Protein AF-A0A3B9C699-F1 (afdb_monomer_lite)

Sequence (69 aa):
MINNPSRSYCDGKLTSVDLFEGSLINANLTGINLTRADLLKTFLNGAKLENVIFCMTRMPNGTEDNSGC

pLDDT: mean 75.04, std 18.96, range [42.34, 93.0]

Structure (mmCIF, N/CA/C/O backbone):
data_AF-A0A3B9C699-F1
#
_entry.id   AF-A0A3B9C699-F1
#
loop_
_atom_site.group_PDB
_atom_site.id
_atom_site.type_symbol
_atom_site.label_atom_id
_atom_site.label_alt_id
_atom_site.label_comp_id
_atom_site.label_asym_id
_atom_site.label_entity_id
_atom_site.label_seq_id
_atom_site.pdbx_PDB_ins_code
_atom_site.Cartn_x
_atom_site.Cartn_y
_atom_site.Cartn_z
_atom_site.occupancy
_atom_site.B_iso_or_equiv
_atom_site.auth_seq_id
_atom_site.auth_comp_id
_atom_site.auth_asym_id
_atom_site.auth_atom_id
_atom_site.pdbx_PDB_model_num
ATOM 1 N N . MET A 1 1 ? -21.704 -40.015 -2.255 1.00 46.50 1 MET A N 1
ATOM 2 C CA . MET A 1 1 ? -20.830 -39.242 -1.347 1.00 46.50 1 MET A CA 1
ATOM 3 C C . MET A 1 1 ? -20.265 -38.072 -2.131 1.00 46.50 1 MET A C 1
ATOM 5 O O . MET A 1 1 ? -19.260 -38.235 -2.801 1.00 46.50 1 MET A O 1
ATOM 9 N N . ILE A 1 2 ? -20.937 -36.924 -2.129 1.00 50.38 2 ILE A N 1
ATOM 10 C CA . ILE A 1 2 ? -20.344 -35.679 -2.629 1.00 50.38 2 ILE A CA 1
ATOM 11 C C . ILE A 1 2 ? -20.641 -34.638 -1.557 1.00 50.38 2 ILE A C 1
ATOM 13 O O . ILE A 1 2 ? -21.671 -33.974 -1.565 1.00 50.38 2 ILE A O 1
ATOM 17 N N . ASN A 1 3 ? -19.755 -34.596 -0.565 1.00 47.19 3 ASN A N 1
ATOM 18 C CA . ASN A 1 3 ? -19.636 -33.463 0.336 1.00 47.19 3 ASN A CA 1
ATOM 19 C C . ASN A 1 3 ? -19.064 -32.320 -0.498 1.00 47.19 3 ASN A C 1
ATOM 21 O O . ASN A 1 3 ? -17.848 -32.217 -0.631 1.00 47.19 3 ASN A O 1
ATOM 25 N N . ASN A 1 4 ? -19.918 -31.497 -1.093 1.00 47.94 4 ASN A N 1
ATOM 26 C CA . ASN A 1 4 ? -19.479 -30.188 -1.540 1.00 47.94 4 ASN A CA 1
ATOM 27 C C . ASN A 1 4 ? -20.075 -29.186 -0.556 1.00 47.94 4 ASN A C 1
ATOM 29 O O . ASN A 1 4 ? -21.214 -28.760 -0.752 1.00 47.94 4 ASN A O 1
ATOM 33 N N . PRO A 1 5 ? -19.396 -28.892 0.570 1.00 51.09 5 PRO A N 1
ATOM 34 C CA . PRO A 1 5 ? -19.850 -27.802 1.398 1.00 51.09 5 PRO A CA 1
ATOM 35 C C . PRO A 1 5 ? -19.771 -26.576 0.502 1.00 51.09 5 PRO A C 1
ATOM 37 O O . PRO A 1 5 ? -18.702 -26.250 -0.016 1.00 51.09 5 PRO A O 1
ATOM 40 N N . SER A 1 6 ? -20.908 -25.920 0.305 1.00 53.81 6 SER A N 1
ATOM 41 C CA . SER A 1 6 ? -20.992 -24.534 -0.126 1.00 53.81 6 SER A CA 1
ATOM 42 C C . SER A 1 6 ? -20.228 -23.709 0.905 1.00 53.81 6 SER A C 1
ATOM 44 O O . SER A 1 6 ? -20.798 -23.111 1.815 1.00 53.81 6 SER A O 1
ATOM 46 N N . ARG A 1 7 ? -18.899 -23.774 0.839 1.00 50.38 7 ARG A N 1
ATOM 47 C CA . ARG A 1 7 ? -17.986 -23.023 1.672 1.00 50.38 7 ARG A CA 1
ATOM 48 C C . ARG A 1 7 ? -18.030 -21.642 1.061 1.00 50.38 7 ARG A C 1
ATOM 50 O O . ARG A 1 7 ? -17.234 -21.296 0.196 1.00 50.38 7 ARG A O 1
ATOM 57 N N . SER A 1 8 ? -19.050 -20.899 1.476 1.00 52.53 8 SER A N 1
ATOM 58 C CA . SER A 1 8 ? -19.050 -19.451 1.431 1.00 52.53 8 SER A CA 1
ATOM 59 C C . SER A 1 8 ? -17.864 -19.024 2.280 1.00 52.53 8 SER A C 1
ATOM 61 O O . SER A 1 8 ? -17.981 -18.772 3.476 1.00 52.53 8 SER A O 1
ATOM 63 N N . TYR A 1 9 ? -16.683 -19.052 1.674 1.00 48.69 9 TYR A N 1
ATOM 64 C CA . TYR A 1 9 ? -15.560 -18.308 2.176 1.00 48.69 9 TYR A CA 1
ATOM 65 C C . TYR A 1 9 ? -15.938 -16.856 1.923 1.00 48.69 9 TYR A C 1
ATOM 67 O O . TYR A 1 9 ? -15.630 -16.274 0.888 1.00 48.69 9 TYR A O 1
ATOM 75 N N . CYS A 1 10 ? -16.625 -16.274 2.901 1.00 46.06 10 CYS A N 1
ATOM 76 C CA . CYS A 1 10 ? -16.512 -14.856 3.182 1.00 46.06 10 CYS A CA 1
ATOM 77 C C . CYS A 1 10 ? -15.092 -14.599 3.716 1.00 46.06 10 CYS A C 1
ATOM 79 O O . CYS A 1 10 ? -14.924 -14.029 4.788 1.00 46.06 10 CYS A O 1
ATOM 81 N N . ASP A 1 11 ? -14.055 -15.054 3.000 1.00 45.59 11 ASP A N 1
ATOM 82 C CA . ASP A 1 11 ? -12.796 -14.335 3.050 1.00 45.59 11 ASP A CA 1
ATOM 83 C C . ASP A 1 11 ? -13.185 -12.956 2.553 1.00 45.59 11 ASP A C 1
ATOM 85 O O . ASP A 1 11 ? -13.766 -12.850 1.471 1.00 45.59 11 ASP A O 1
ATOM 89 N N . GLY A 1 12 ? -12.970 -11.932 3.375 1.00 42.34 12 GLY A N 1
ATOM 90 C CA . GLY A 1 12 ? -13.177 -10.524 3.047 1.00 42.34 12 GLY A CA 1
ATOM 91 C C . GLY A 1 12 ? -12.242 -10.093 1.922 1.00 42.34 12 GLY A C 1
ATOM 92 O O . GLY A 1 12 ? -11.384 -9.236 2.089 1.00 42.34 12 GLY A O 1
ATOM 93 N N . LYS A 1 13 ? -12.395 -10.739 0.771 1.00 44.12 13 LYS A N 1
ATOM 94 C CA . LYS A 1 13 ? -11.720 -10.525 -0.482 1.00 44.12 13 LYS A CA 1
ATOM 95 C C . LYS A 1 13 ? -12.347 -9.292 -1.099 1.00 44.12 13 LYS A C 1
ATOM 97 O O . LYS A 1 13 ? -13.115 -9.360 -2.050 1.00 44.12 13 LYS A O 1
ATOM 102 N N . LEU A 1 14 ? -11.881 -8.143 -0.638 1.00 44.84 14 LEU A N 1
ATOM 103 C CA . LEU A 1 14 ? -11.708 -6.989 -1.514 1.00 44.84 14 LEU A CA 1
ATOM 104 C C . LEU A 1 14 ? -10.569 -7.259 -2.533 1.00 44.84 14 LEU A C 1
ATOM 106 O O . LEU A 1 14 ? -9.841 -6.350 -2.905 1.00 44.84 14 LEU A O 1
ATOM 110 N N . THR A 1 15 ? -10.365 -8.506 -2.995 1.00 46.06 15 THR A N 1
ATOM 111 C CA . THR A 1 15 ? -9.185 -8.919 -3.788 1.00 46.06 15 THR A CA 1
ATOM 112 C C . THR A 1 15 ? -9.212 -8.519 -5.248 1.00 46.06 15 THR A C 1
ATOM 114 O O . THR A 1 15 ? -8.414 -9.006 -6.0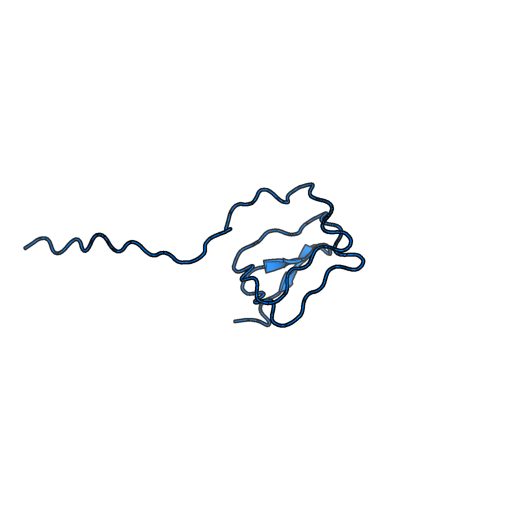38 1.00 46.06 15 THR A O 1
ATOM 117 N N . SER A 1 16 ? -10.111 -7.641 -5.637 1.00 44.91 16 SER A N 1
ATOM 118 C CA . SER A 1 16 ? -10.014 -6.931 -6.906 1.00 44.91 16 SER A CA 1
ATOM 119 C C . SER A 1 16 ? -10.865 -5.685 -6.787 1.00 44.91 16 SER A C 1
ATOM 121 O O . SER A 1 16 ? -11.742 -5.439 -7.607 1.00 44.91 16 SER A O 1
ATOM 123 N N . VAL A 1 17 ? -10.657 -4.888 -5.735 1.00 44.78 17 VAL A N 1
ATOM 124 C CA . VAL A 1 17 ? -10.834 -3.465 -6.004 1.00 44.78 17 VAL A CA 1
ATOM 125 C C . VAL A 1 17 ? -9.675 -3.160 -6.938 1.00 44.78 17 VAL A C 1
ATOM 127 O O . VAL A 1 17 ? -8.524 -3.191 -6.506 1.00 44.78 17 VAL A O 1
ATOM 130 N N . ASP A 1 18 ? -9.978 -2.999 -8.226 1.00 45.16 18 ASP A N 1
ATOM 131 C CA . ASP A 1 18 ? -9.099 -2.381 -9.212 1.00 45.16 18 ASP A CA 1
ATOM 132 C C . ASP A 1 18 ? -8.773 -0.970 -8.705 1.00 45.16 18 ASP A C 1
ATOM 134 O O . ASP A 1 18 ? -9.282 0.044 -9.169 1.00 45.16 18 ASP A O 1
ATOM 138 N N . LEU A 1 19 ? -7.915 -0.896 -7.691 1.00 50.28 19 LEU A N 1
ATOM 139 C CA . LEU A 1 19 ? -7.278 0.322 -7.217 1.00 50.28 19 LEU A CA 1
ATOM 140 C C . LEU A 1 19 ? -6.138 0.694 -8.167 1.00 50.28 19 LEU A C 1
ATOM 142 O O . LEU A 1 19 ? -5.328 1.543 -7.825 1.00 50.28 19 LEU A O 1
ATOM 146 N N . PHE A 1 20 ? -6.085 0.077 -9.354 1.00 47.22 20 PHE A N 1
ATOM 147 C CA . PHE A 1 20 ? -4.993 0.127 -10.319 1.00 47.22 20 PHE A CA 1
ATOM 148 C C . PHE A 1 20 ? -4.632 1.551 -10.760 1.00 47.22 20 PHE A C 1
ATOM 150 O O . PHE A 1 20 ? -3.536 1.783 -11.255 1.00 47.22 20 PHE A O 1
ATOM 157 N N . GLU A 1 21 ? -5.516 2.519 -10.518 1.00 50.59 21 GLU A N 1
ATOM 158 C CA . GLU A 1 21 ? -5.260 3.951 -10.708 1.00 50.59 21 GLU A CA 1
ATOM 159 C C . GLU A 1 21 ? -5.896 4.805 -9.589 1.00 50.59 21 GLU A C 1
ATOM 161 O O . GLU A 1 21 ? -6.127 6.006 -9.732 1.00 50.59 21 GLU A O 1
ATOM 166 N N . GLY A 1 22 ? -6.211 4.177 -8.452 1.00 55.31 22 GLY A N 1
ATOM 167 C CA . GLY A 1 22 ? -6.891 4.792 -7.322 1.00 55.31 22 GLY A CA 1
ATOM 168 C C . GLY A 1 22 ? -5.928 5.603 -6.464 1.00 55.31 22 GLY A C 1
ATOM 169 O O . GLY A 1 22 ? -5.024 5.066 -5.823 1.00 55.31 22 GLY A O 1
ATOM 170 N N . SER A 1 23 ? -6.138 6.914 -6.407 1.00 66.69 23 SER A N 1
ATOM 171 C CA . SER A 1 23 ? -5.491 7.757 -5.408 1.00 66.69 23 SER A CA 1
ATOM 172 C C . SER A 1 23 ? -6.027 7.390 -4.020 1.00 66.69 23 SER A C 1
ATOM 174 O O . SER A 1 23 ? -7.133 7.778 -3.653 1.00 66.69 23 SER A O 1
ATOM 176 N N . LEU A 1 24 ? -5.249 6.632 -3.245 1.00 77.81 24 LEU A N 1
ATOM 177 C CA . LEU A 1 24 ? -5.527 6.305 -1.839 1.00 77.81 24 LEU A CA 1
ATOM 178 C C . LEU A 1 24 ? -4.976 7.385 -0.896 1.00 77.81 24 LEU A C 1
ATOM 180 O O . LEU A 1 24 ? -4.712 7.135 0.282 1.00 77.81 24 LEU A O 1
ATOM 184 N N . ILE A 1 25 ? -4.783 8.599 -1.412 1.00 81.44 25 ILE A N 1
ATOM 185 C CA . ILE A 1 25 ? -4.264 9.725 -0.647 1.00 81.44 25 ILE A CA 1
ATOM 186 C C . ILE A 1 25 ? -5.235 10.022 0.499 1.00 81.44 25 ILE A C 1
ATOM 188 O O . ILE A 1 25 ? -6.427 10.227 0.276 1.00 81.44 2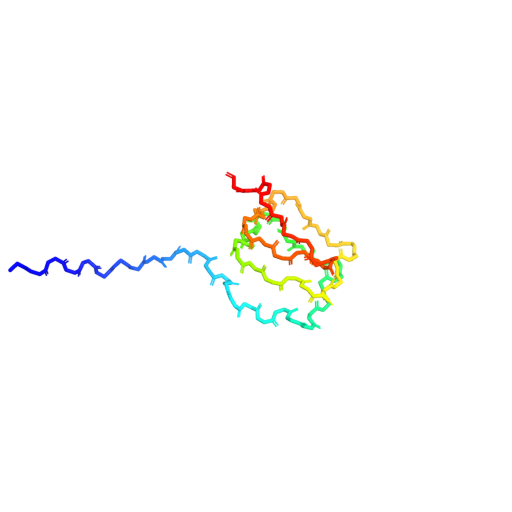5 ILE A O 1
ATOM 192 N N . ASN A 1 26 ? -4.723 10.040 1.732 1.00 83.81 26 ASN A N 1
ATOM 193 C CA . ASN A 1 26 ? -5.511 10.182 2.966 1.00 83.81 26 ASN A CA 1
ATOM 194 C C . ASN A 1 26 ? -6.585 9.096 3.201 1.00 83.81 26 ASN A C 1
ATOM 196 O O . ASN A 1 26 ? -7.472 9.285 4.037 1.00 83.81 26 ASN A O 1
ATOM 200 N N . ALA A 1 27 ? -6.528 7.957 2.501 1.00 84.56 27 ALA A N 1
ATOM 201 C CA . ALA A 1 27 ? -7.462 6.858 2.726 1.00 84.56 27 ALA A CA 1
ATOM 202 C C . ALA A 1 27 ? -7.236 6.218 4.103 1.00 84.56 27 ALA A C 1
ATOM 204 O O . ALA A 1 27 ? -6.102 6.031 4.546 1.00 84.56 27 ALA A O 1
ATOM 205 N N . ASN A 1 28 ? -8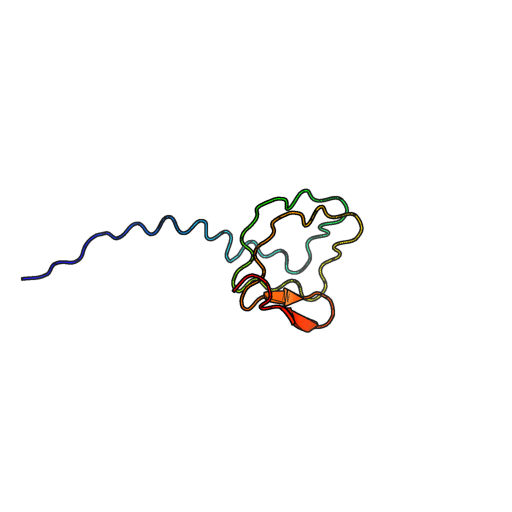.318 5.845 4.784 1.00 86.06 28 ASN A N 1
ATOM 206 C CA . ASN A 1 28 ? -8.223 5.057 6.005 1.00 86.06 28 ASN A CA 1
ATOM 207 C C . ASN A 1 28 ? -8.232 3.564 5.653 1.00 86.06 28 ASN A C 1
ATOM 209 O O . ASN A 1 28 ? -9.291 3.028 5.330 1.00 86.06 28 ASN A O 1
ATOM 213 N N . LEU A 1 29 ? -7.067 2.916 5.710 1.00 86.50 29 LEU A N 1
ATOM 214 C CA . LEU A 1 29 ? -6.914 1.487 5.441 1.00 86.50 29 LEU A CA 1
ATOM 215 C C . LEU A 1 29 ? -6.739 0.675 6.733 1.00 86.50 29 LEU A C 1
ATOM 217 O O . LEU A 1 29 ? -6.372 -0.493 6.670 1.00 86.50 29 LEU A O 1
ATOM 221 N N . THR A 1 30 ? -7.006 1.257 7.906 1.00 89.00 30 THR A N 1
ATOM 222 C CA . THR A 1 30 ? -6.768 0.589 9.188 1.00 89.00 30 THR A CA 1
ATOM 223 C C . THR A 1 30 ? -7.488 -0.764 9.27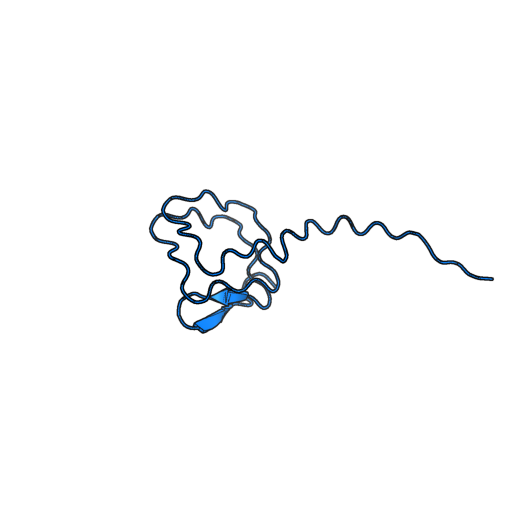2 1.00 89.00 30 THR A C 1
ATOM 225 O O . THR A 1 30 ? -8.707 -0.834 9.118 1.00 89.00 30 THR A O 1
ATOM 228 N N . GLY A 1 31 ? -6.738 -1.839 9.536 1.00 87.19 31 GLY A N 1
ATOM 229 C CA . GLY A 1 31 ? -7.271 -3.203 9.663 1.00 87.19 31 GLY A CA 1
ATOM 230 C C . GLY A 1 31 ? -7.630 -3.902 8.345 1.00 87.19 31 GLY A C 1
ATOM 231 O O . GLY A 1 31 ? -8.236 -4.974 8.375 1.00 87.19 31 GLY A O 1
ATOM 232 N N . ILE A 1 32 ? -7.307 -3.317 7.187 1.00 88.50 32 ILE A N 1
ATOM 233 C CA . ILE A 1 32 ? -7.618 -3.926 5.888 1.00 88.50 32 ILE A CA 1
ATOM 234 C C . ILE A 1 32 ? -6.661 -5.080 5.587 1.00 88.50 32 ILE A C 1
ATOM 236 O O . ILE A 1 32 ? -5.455 -5.001 5.815 1.00 88.50 32 ILE A O 1
ATOM 240 N N . ASN A 1 33 ? -7.208 -6.146 5.005 1.00 87.31 33 ASN A N 1
ATOM 241 C CA . ASN A 1 33 ? -6.424 -7.231 4.444 1.00 87.31 33 ASN A CA 1
ATOM 242 C C . ASN A 1 33 ? -6.167 -6.994 2.950 1.00 87.31 33 ASN A C 1
ATOM 244 O O . ASN A 1 33 ? -7.087 -7.083 2.137 1.00 87.31 33 ASN A O 1
ATOM 248 N N . LEU A 1 34 ? -4.911 -6.709 2.601 1.00 88.19 34 LEU A N 1
ATOM 249 C CA . LEU A 1 34 ? -4.448 -6.497 1.230 1.00 88.19 34 LEU A CA 1
ATOM 250 C C . LEU A 1 34 ? -3.724 -7.725 0.670 1.00 88.19 34 LEU A C 1
ATOM 252 O O . LEU A 1 34 ? -2.947 -7.611 -0.270 1.00 88.19 34 LEU A O 1
ATOM 256 N N . THR A 1 35 ? -3.992 -8.920 1.203 1.00 89.06 35 THR A N 1
ATOM 257 C CA . THR A 1 35 ? -3.352 -10.147 0.725 1.00 89.06 35 THR A CA 1
ATOM 258 C C . THR A 1 35 ? -3.549 -10.324 -0.784 1.00 89.06 35 THR A C 1
ATOM 260 O O . THR A 1 35 ? -4.683 -10.389 -1.262 1.00 89.06 35 THR A O 1
ATOM 263 N N . ARG A 1 36 ? -2.443 -10.452 -1.528 1.00 88.69 36 ARG A N 1
ATOM 264 C CA . ARG A 1 36 ? -2.385 -10.530 -2.999 1.00 88.69 36 ARG A CA 1
ATOM 265 C C . ARG A 1 36 ? -2.891 -9.282 -3.730 1.00 88.69 36 ARG A C 1
ATOM 267 O O . ARG A 1 36 ? -3.278 -9.385 -4.893 1.00 88.69 36 ARG A O 1
ATOM 274 N N . ALA A 1 37 ? -2.911 -8.123 -3.073 1.00 86.62 37 ALA A N 1
ATOM 275 C CA . ALA A 1 37 ? -3.258 -6.867 -3.723 1.00 86.62 37 ALA A CA 1
ATOM 276 C C . ALA A 1 37 ? -2.104 -6.344 -4.587 1.00 86.62 37 ALA A C 1
ATOM 278 O O . ALA A 1 37 ? -0.925 -6.574 -4.308 1.00 86.62 37 ALA A O 1
ATOM 279 N N . ASP A 1 38 ? -2.465 -5.601 -5.628 1.00 88.12 38 ASP A N 1
ATOM 280 C CA . ASP A 1 38 ? -1.527 -4.899 -6.490 1.00 88.12 38 ASP A CA 1
ATOM 281 C C . ASP A 1 38 ? -1.708 -3.393 -6.313 1.00 88.12 38 ASP A C 1
ATOM 283 O O . ASP A 1 38 ? -2.707 -2.810 -6.729 1.00 88.12 38 ASP A O 1
ATOM 287 N N . LEU A 1 39 ? -0.743 -2.781 -5.639 1.00 86.38 39 LEU A N 1
ATOM 288 C CA . LEU A 1 39 ? -0.677 -1.353 -5.357 1.00 86.38 39 LEU A CA 1
ATOM 289 C C . LEU A 1 39 ? 0.301 -0.647 -6.305 1.00 86.38 39 LEU A C 1
ATOM 291 O O . LEU A 1 39 ? 0.657 0.510 -6.065 1.00 86.38 39 LEU A O 1
ATOM 295 N N . LEU A 1 40 ? 0.765 -1.299 -7.379 1.00 87.31 40 LEU A N 1
ATOM 296 C CA . LEU A 1 40 ? 1.653 -0.664 -8.348 1.00 87.31 40 LEU A CA 1
ATOM 297 C C . LEU A 1 40 ? 1.011 0.629 -8.878 1.00 87.31 40 LEU A C 1
ATOM 299 O O . LEU A 1 40 ? -0.140 0.630 -9.297 1.00 87.31 40 LEU A O 1
ATOM 303 N N . LYS A 1 41 ? 1.766 1.736 -8.864 1.00 84.69 41 LYS A N 1
ATOM 304 C CA . LYS A 1 41 ? 1.298 3.086 -9.245 1.00 84.69 41 LYS A CA 1
ATOM 305 C C . LYS A 1 41 ? 0.183 3.691 -8.369 1.00 84.69 41 LYS A C 1
ATOM 307 O O . LYS A 1 41 ? -0.308 4.765 -8.713 1.00 84.69 41 LYS A O 1
ATOM 312 N N . THR A 1 42 ? -0.180 3.102 -7.226 1.00 85.31 42 THR A N 1
ATOM 313 C CA . THR A 1 42 ? -1.065 3.790 -6.263 1.00 85.31 42 THR A CA 1
ATOM 314 C C . THR A 1 42 ? -0.310 4.809 -5.417 1.00 85.31 42 THR A C 1
ATOM 316 O O . THR A 1 42 ? 0.843 4.619 -5.030 1.00 85.31 42 THR A O 1
ATOM 319 N N . PHE A 1 43 ? -0.991 5.905 -5.085 1.00 85.38 43 PHE A N 1
ATOM 320 C CA . PHE A 1 43 ? -0.474 6.918 -4.171 1.00 85.38 43 PHE A CA 1
ATOM 321 C C . PHE A 1 43 ? -1.048 6.694 -2.772 1.00 85.38 43 PHE A C 1
ATOM 323 O O . PHE A 1 43 ? -2.226 6.946 -2.539 1.00 85.38 43 PHE A O 1
ATOM 330 N N . LEU A 1 44 ? -0.199 6.262 -1.836 1.00 83.00 44 LEU A N 1
ATOM 331 C CA . LEU A 1 44 ? -0.546 6.044 -0.422 1.00 83.00 44 LEU A CA 1
ATOM 332 C C . LEU A 1 44 ? -0.201 7.249 0.474 1.00 83.00 44 LEU A C 1
ATOM 334 O O . LEU A 1 44 ? -0.154 7.123 1.695 1.00 83.00 44 LEU A O 1
ATOM 338 N N . ASN A 1 45 ? 0.089 8.422 -0.101 1.00 86.50 45 ASN A N 1
ATOM 339 C CA . ASN A 1 45 ? 0.492 9.599 0.676 1.00 86.50 45 ASN A CA 1
ATOM 340 C C . ASN A 1 45 ? -0.599 9.975 1.695 1.00 86.50 45 ASN A C 1
ATOM 342 O O . ASN A 1 45 ? -1.734 10.259 1.321 1.00 86.50 45 ASN A O 1
ATOM 346 N N . GLY A 1 46 ? -0.261 9.960 2.985 1.00 85.88 46 GLY A N 1
ATOM 347 C CA . GLY A 1 46 ? -1.211 10.242 4.067 1.00 85.88 46 GLY A CA 1
ATOM 348 C C . GLY A 1 46 ? -2.223 9.126 4.356 1.00 85.88 46 GLY A C 1
ATOM 349 O O . GLY A 1 46 ? -3.086 9.314 5.212 1.00 85.88 46 GLY A O 1
ATOM 350 N N . ALA A 1 47 ? -2.146 7.973 3.682 1.00 88.94 47 ALA A N 1
ATOM 351 C CA . ALA A 1 47 ? -3.003 6.834 3.989 1.00 88.94 47 ALA A CA 1
ATOM 352 C C . ALA A 1 47 ? -2.709 6.292 5.399 1.00 88.94 47 ALA A C 1
ATOM 354 O O . ALA A 1 47 ? -1.551 6.188 5.811 1.00 88.94 47 ALA A O 1
ATOM 355 N N . LYS A 1 48 ? -3.754 5.914 6.139 1.00 90.69 48 LYS A N 1
ATOM 356 C CA . LYS A 1 48 ? -3.609 5.240 7.436 1.00 90.69 48 LYS A CA 1
ATOM 357 C C . LYS A 1 48 ? -3.435 3.746 7.203 1.00 90.69 48 LYS A C 1
ATOM 359 O O . LYS A 1 48 ? -4.374 3.097 6.755 1.00 90.69 48 LYS A O 1
ATOM 364 N N . LEU A 1 49 ? -2.250 3.219 7.507 1.00 86.75 49 LEU A N 1
ATOM 365 C CA . LEU A 1 49 ? -1.876 1.813 7.288 1.00 86.75 49 LEU A CA 1
ATOM 366 C C . LEU A 1 49 ? -1.784 0.997 8.590 1.00 86.75 49 LEU A C 1
ATOM 368 O O . LEU A 1 49 ? -1.113 -0.029 8.650 1.00 86.75 49 LEU A O 1
ATOM 372 N N . GLU A 1 50 ? -2.430 1.455 9.659 1.00 92.00 50 GLU A N 1
ATOM 373 C CA . GLU A 1 50 ? -2.377 0.784 10.960 1.00 92.00 50 GLU A CA 1
ATOM 374 C C . GLU A 1 50 ? -3.049 -0.597 10.895 1.00 92.00 50 GLU A C 1
ATOM 376 O O . GLU A 1 50 ? -4.182 -0.722 10.439 1.00 92.00 50 GLU A O 1
ATOM 381 N N . ASN A 1 51 ? -2.381 -1.647 11.380 1.00 91.06 51 ASN A N 1
ATOM 382 C CA . ASN A 1 51 ? -2.89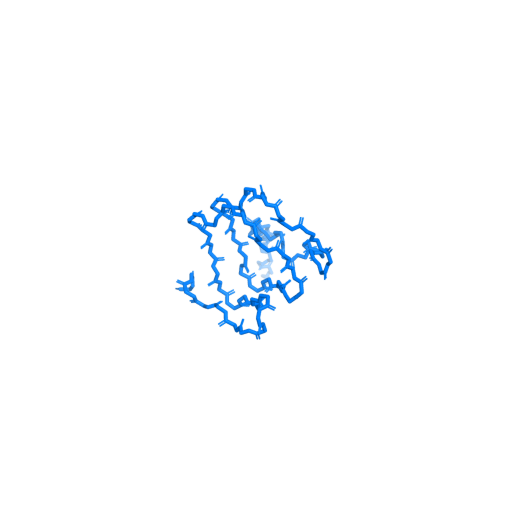6 -3.026 11.353 1.00 91.06 51 ASN A CA 1
ATOM 383 C C . ASN A 1 51 ? -3.311 -3.527 9.952 1.00 91.06 51 ASN A C 1
ATOM 385 O O . ASN A 1 51 ? -4.184 -4.388 9.844 1.00 91.06 51 ASN A O 1
ATOM 389 N N . VAL A 1 52 ? -2.728 -2.987 8.877 1.00 90.88 52 VAL A N 1
ATOM 390 C CA . VAL A 1 52 ? -2.931 -3.524 7.525 1.00 90.88 52 VAL A CA 1
ATOM 391 C C . VAL A 1 52 ? -2.173 -4.837 7.377 1.00 90.88 52 VAL A C 1
ATOM 393 O O . VAL A 1 52 ? -1.017 -4.945 7.782 1.00 90.88 52 VAL A O 1
ATOM 396 N N . ILE A 1 53 ? -2.817 -5.828 6.764 1.00 91.44 53 ILE A N 1
ATOM 397 C CA . ILE A 1 53 ? -2.186 -7.107 6.435 1.00 91.44 53 ILE A CA 1
ATOM 398 C C . ILE A 1 53 ? -1.659 -7.033 5.002 1.00 91.44 53 ILE A C 1
ATOM 400 O O . ILE A 1 53 ? -2.444 -7.025 4.050 1.00 91.44 53 ILE A O 1
ATOM 404 N N . PHE A 1 54 ? -0.334 -7.017 4.863 1.00 89.75 54 PHE A N 1
ATOM 405 C CA . PHE A 1 54 ? 0.373 -7.123 3.587 1.00 89.75 54 PHE A CA 1
ATOM 406 C C . PHE A 1 54 ? 0.943 -8.534 3.423 1.00 89.75 54 PHE A C 1
ATOM 408 O O . PHE A 1 54 ? 1.976 -8.865 3.995 1.00 89.75 54 PHE A O 1
ATOM 415 N N . CYS A 1 55 ? 0.268 -9.391 2.663 1.00 92.31 55 CYS A N 1
ATOM 416 C CA . CYS A 1 55 ? 0.776 -10.727 2.348 1.00 92.31 55 CYS A CA 1
ATOM 417 C C . CYS A 1 55 ? 0.726 -10.933 0.835 1.00 92.31 55 CYS A C 1
ATOM 419 O O . CYS A 1 55 ? -0.320 -10.749 0.221 1.00 92.31 55 CYS A O 1
ATOM 421 N N . MET A 1 56 ? 1.842 -11.255 0.192 1.00 92.25 56 MET A N 1
ATOM 422 C CA . MET A 1 56 ? 1.975 -11.326 -1.270 1.00 92.25 56 MET A CA 1
ATOM 423 C C . MET A 1 56 ? 1.502 -10.038 -1.974 1.00 92.25 56 MET A C 1
ATOM 425 O O . MET A 1 56 ? 0.881 -10.099 -3.032 1.00 92.25 56 MET A O 1
ATOM 429 N N . THR A 1 57 ? 1.694 -8.870 -1.351 1.00 91.31 57 THR A N 1
ATOM 430 C CA . THR A 1 57 ? 1.169 -7.586 -1.851 1.00 91.31 57 THR A CA 1
ATOM 431 C C . THR A 1 57 ? 2.218 -6.865 -2.680 1.00 91.31 57 THR A C 1
ATOM 433 O O . THR A 1 57 ? 3.308 -6.614 -2.181 1.00 91.31 57 THR A O 1
ATOM 436 N N . ARG A 1 58 ? 1.918 -6.455 -3.916 1.00 92.88 58 ARG A N 1
ATOM 437 C CA . ARG A 1 58 ? 2.853 -5.636 -4.702 1.00 92.88 58 ARG A CA 1
ATOM 438 C C . ARG A 1 58 ? 2.714 -4.167 -4.318 1.00 92.88 58 ARG A C 1
ATOM 440 O O . ARG A 1 58 ? 1.692 -3.559 -4.594 1.00 92.88 58 ARG A O 1
ATOM 447 N N . MET A 1 59 ? 3.736 -3.595 -3.697 1.00 89.38 59 MET A N 1
ATOM 448 C CA . MET A 1 59 ? 3.774 -2.211 -3.225 1.00 89.38 59 MET A CA 1
ATOM 449 C C . MET A 1 59 ? 3.954 -1.201 -4.373 1.00 89.38 59 MET A C 1
ATOM 451 O O . MET A 1 59 ? 4.401 -1.574 -5.462 1.00 89.38 59 MET A O 1
ATOM 455 N N . PRO A 1 60 ? 3.670 0.102 -4.152 1.00 87.75 60 PRO A N 1
ATOM 456 C CA . PRO A 1 60 ? 3.788 1.129 -5.195 1.00 87.75 60 PRO A CA 1
ATOM 457 C C . PRO A 1 60 ? 5.180 1.274 -5.821 1.00 87.75 60 PRO A C 1
ATOM 459 O O . PRO A 1 60 ? 5.295 1.665 -6.980 1.00 87.75 60 PRO A O 1
ATOM 462 N N . ASN A 1 61 ? 6.234 0.940 -5.074 1.00 89.88 61 ASN A N 1
ATOM 463 C CA . ASN A 1 61 ? 7.623 0.903 -5.549 1.00 89.88 61 ASN A CA 1
ATOM 464 C C . ASN A 1 61 ? 7.945 -0.351 -6.398 1.00 89.88 61 ASN A C 1
ATOM 466 O O . ASN A 1 61 ? 9.079 -0.510 -6.844 1.00 89.88 61 ASN A O 1
ATOM 470 N N . GLY A 1 62 ? 6.972 -1.243 -6.600 1.00 89.56 62 GLY A N 1
ATOM 471 C CA . GLY A 1 62 ? 7.106 -2.496 -7.337 1.00 89.56 62 GLY A CA 1
ATOM 472 C C . GLY A 1 62 ? 7.631 -3.679 -6.520 1.00 89.56 62 GLY A C 1
ATOM 473 O O . GLY A 1 62 ? 7.714 -4.774 -7.073 1.00 89.56 62 GLY A O 1
ATOM 474 N N . THR A 1 63 ? 7.972 -3.505 -5.239 1.00 92.88 63 THR A N 1
ATOM 475 C CA . THR A 1 63 ? 8.429 -4.610 -4.378 1.00 92.88 63 THR A CA 1
ATOM 476 C C . THR A 1 63 ? 7.252 -5.388 -3.809 1.00 92.88 63 THR A C 1
ATOM 478 O O . THR A 1 63 ? 6.194 -4.818 -3.572 1.00 92.88 63 THR A O 1
ATOM 481 N N . GLU A 1 64 ? 7.433 -6.676 -3.537 1.00 93.00 64 GLU A N 1
ATOM 482 C CA . GLU A 1 64 ? 6.428 -7.468 -2.828 1.00 93.00 64 GLU A CA 1
ATOM 483 C C . GLU A 1 64 ? 6.603 -7.330 -1.308 1.00 93.00 64 GLU A C 1
ATOM 485 O O . GLU A 1 64 ? 7.709 -7.492 -0.792 1.00 93.00 64 GLU A O 1
ATOM 490 N N . ASP A 1 65 ? 5.515 -7.030 -0.605 1.00 90.62 65 ASP A N 1
ATOM 491 C CA . ASP A 1 65 ? 5.426 -6.995 0.848 1.00 90.62 65 ASP A CA 1
ATOM 492 C C . ASP A 1 65 ? 4.666 -8.230 1.357 1.00 90.62 65 ASP A C 1
ATOM 494 O O . ASP A 1 65 ? 3.541 -8.535 0.940 1.00 90.62 65 ASP A O 1
ATOM 498 N N . ASN A 1 66 ? 5.342 -8.953 2.246 1.00 92.56 66 ASN A N 1
ATOM 499 C CA . ASN A 1 66 ? 4.887 -10.174 2.899 1.00 92.56 66 ASN A CA 1
ATOM 500 C C . ASN A 1 66 ? 4.930 -10.052 4.434 1.00 92.56 66 ASN A C 1
ATOM 502 O O . ASN A 1 66 ? 4.933 -11.067 5.122 1.00 92.56 66 ASN A O 1
ATOM 506 N N . SER A 1 67 ? 5.016 -8.835 4.980 1.00 89.25 67 SER A N 1
ATOM 507 C CA . SER A 1 67 ? 5.161 -8.574 6.424 1.00 89.25 67 SER A CA 1
ATOM 508 C C . SER A 1 67 ? 3.935 -8.938 7.269 1.00 89.25 67 SER A C 1
ATOM 510 O O . SER A 1 67 ? 4.048 -9.031 8.489 1.00 89.25 67 SER A O 1
ATOM 512 N N . GLY A 1 68 ? 2.775 -9.113 6.635 1.00 86.38 68 GLY A N 1
ATOM 513 C CA . GLY A 1 68 ? 1.521 -9.560 7.241 1.00 86.38 68 GLY A CA 1
ATOM 514 C C . GLY A 1 68 ? 1.177 -11.025 6.963 1.00 86.38 68 GLY A C 1
ATOM 515 O O . GLY A 1 68 ? 0.092 -11.463 7.353 1.00 86.38 68 GLY A O 1
ATOM 516 N N . CYS A 1 69 ? 2.053 -11.764 6.274 1.00 86.56 69 CYS A N 1
ATOM 517 C CA . CYS A 1 69 ? 2.103 -13.211 6.441 1.00 86.56 69 CYS A CA 1
ATOM 518 C C . CYS A 1 69 ? 2.794 -13.512 7.798 1.00 86.56 69 CYS A C 1
ATOM 520 O O . CYS A 1 69 ? 2.469 -14.565 8.376 1.00 86.56 69 CYS A O 1
#

Foldseek 3Di:
DDPPPPPPPVPVPPVDPCCVVPACALPEC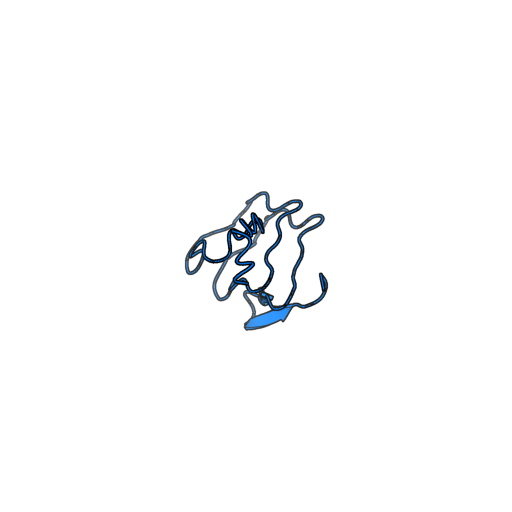ACPECACHECANYHCHNYHCHNYQQCQYQHNVRDGDHPND

Radius of gyration: 14.42 Å; chains: 1; bounding box: 29×50×22 Å

Secondary structure (DSSP, 8-state):
--------------TT---TT-B-TT-B-TT-B-TT-B-TT-B-TT-B-TT-B-SSEE-TTS-EE-TT-